Protein AF-T1B4G7-F1 (afdb_monomer_lite)

pLDDT: mean 89.27, std 10.04, range [53.72, 98.0]

Foldseek 3Di:
DDWDKDKDKDWDDPPPDIFIFIKIWTDDPQWIWIWTGGPVVCDTWIWTQDCQFIWIDDQDPDIDTDRYRQVCCCVRPVDRDPVQQVVQVVLQHGHPDWDKDFDADPVRGTAWIDTPNDIDGDPDDDPVDDRD

Radius of gyration: 15.44 Å; chains: 1; bounding box: 36×31×45 Å

Sequence (132 aa):
MPVWQASGRIGVADGQQGGSGGFDWAQDGESFDFTLTAPITGRSFRLQSGPDGACLSGLKPQPVCAFDAASLLRAELGWVLPLRELRTWVLGMAAPGSASHMRYGPDGLPAQLQQDGWIVQYRSWDAQARPL

Secondary structure (DSSP, 8-state):
---EEEEEEEEEE-SS-EEEEEEEEEEETTEEEEEEE-TTTT--EEEEEETTEEEEESSSSS-EEES-HHHHHHHHH-----HHHHHHHTTT-PPTTS-EEEEE-TTSSEEEEEETTEEEE-----SSS---

Structure (mmCIF, N/CA/C/O backbone):
data_AF-T1B4G7-F1
#
_entry.id   AF-T1B4G7-F1
#
loop_
_atom_site.group_PDB
_atom_site.id
_atom_site.type_symbol
_atom_site.label_atom_id
_atom_site.label_alt_id
_atom_site.label_comp_id
_atom_site.label_asym_id
_atom_site.label_entity_id
_atom_site.label_seq_id
_atom_site.pdbx_PDB_ins_code
_atom_site.Cartn_x
_atom_site.Cartn_y
_atom_site.Cartn_z
_atom_site.occupancy
_atom_site.B_iso_or_equiv
_atom_site.auth_seq_id
_atom_site.auth_comp_id
_atom_site.auth_asym_id
_atom_site.auth_atom_id
_atom_site.pdbx_PDB_model_num
ATOM 1 N N . MET A 1 1 ? 12.788 -5.705 1.856 1.00 80.81 1 MET A N 1
ATOM 2 C CA . MET A 1 1 ? 12.220 -4.783 0.844 1.00 80.81 1 MET A CA 1
ATOM 3 C C . MET A 1 1 ? 12.945 -3.448 0.934 1.00 80.81 1 MET A C 1
ATOM 5 O O . MET A 1 1 ? 13.400 -3.139 2.031 1.00 80.81 1 MET A O 1
ATOM 9 N N . PRO A 1 2 ? 13.086 -2.691 -0.169 1.00 85.81 2 PRO A N 1
ATOM 10 C CA . PRO A 1 2 ? 13.664 -1.348 -0.126 1.00 85.81 2 PRO A CA 1
ATOM 11 C C . PRO A 1 2 ? 12.761 -0.365 0.631 1.00 85.81 2 PRO A C 1
ATOM 13 O O . PRO A 1 2 ? 11.553 -0.588 0.737 1.00 85.81 2 PRO A O 1
ATOM 16 N N . VAL A 1 3 ? 13.358 0.722 1.125 1.00 92.56 3 VAL A N 1
ATOM 17 C CA . VAL A 1 3 ? 12.629 1.879 1.659 1.00 92.56 3 VAL A CA 1
ATOM 18 C C . VAL A 1 3 ? 12.153 2.728 0.487 1.00 92.56 3 VAL A C 1
ATOM 20 O O . VAL A 1 3 ? 12.956 3.086 -0.375 1.00 92.56 3 VAL A O 1
ATOM 23 N N . TRP A 1 4 ? 10.862 3.044 0.441 1.00 92.38 4 TRP A N 1
ATOM 24 C CA . TRP A 1 4 ? 10.290 3.888 -0.606 1.00 92.38 4 TRP A CA 1
ATOM 25 C C . TRP A 1 4 ? 9.043 4.613 -0.118 1.00 92.38 4 TRP A C 1
ATOM 27 O O . TRP A 1 4 ? 8.417 4.236 0.872 1.00 92.38 4 TRP A O 1
ATOM 37 N N . GLN A 1 5 ? 8.685 5.671 -0.836 1.00 94.38 5 GLN A N 1
ATOM 38 C CA . GLN A 1 5 ? 7.460 6.420 -0.610 1.00 94.38 5 GLN A CA 1
ATOM 39 C C . GLN A 1 5 ? 6.728 6.620 -1.931 1.00 94.38 5 GLN A C 1
ATOM 41 O O . GLN A 1 5 ? 7.357 6.799 -2.972 1.00 94.38 5 GLN A O 1
ATOM 46 N N . ALA A 1 6 ? 5.403 6.583 -1.882 1.00 92.50 6 ALA A N 1
ATOM 47 C CA . ALA A 1 6 ? 4.547 6.885 -3.015 1.00 92.50 6 ALA A CA 1
ATOM 48 C C . ALA A 1 6 ? 3.329 7.671 -2.543 1.00 92.50 6 ALA A C 1
ATOM 50 O O . ALA A 1 6 ? 2.766 7.389 -1.487 1.00 92.50 6 ALA A O 1
A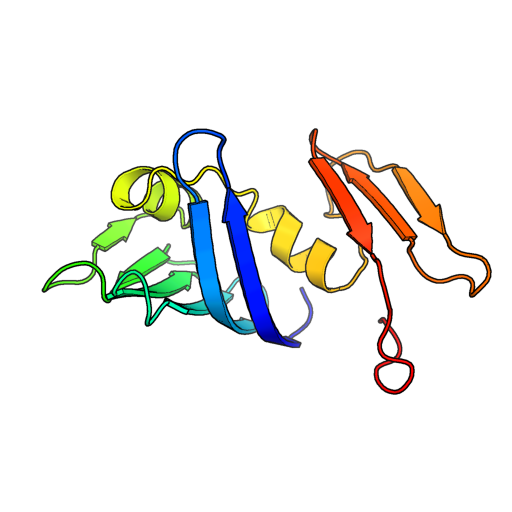TOM 51 N N . SER A 1 7 ? 2.891 8.620 -3.356 1.00 94.00 7 SER A N 1
ATOM 52 C CA . SER A 1 7 ? 1.627 9.316 -3.157 1.00 94.00 7 SER A CA 1
ATOM 53 C C . SER A 1 7 ? 0.902 9.457 -4.484 1.00 94.00 7 SER A C 1
ATOM 55 O O . SER A 1 7 ? 1.495 9.374 -5.564 1.00 94.00 7 SER A O 1
ATOM 57 N N . GLY A 1 8 ? -0.414 9.619 -4.425 1.00 92.00 8 GLY A N 1
ATOM 58 C CA . GLY A 1 8 ? -1.203 9.753 -5.637 1.00 92.00 8 GLY A CA 1
ATOM 59 C C . GLY A 1 8 ? -2.687 9.592 -5.398 1.00 92.00 8 GLY A C 1
ATOM 60 O O . GLY A 1 8 ? -3.210 9.923 -4.337 1.00 92.00 8 GLY A O 1
ATOM 61 N N . ARG A 1 9 ? -3.383 9.088 -6.418 1.00 91.69 9 ARG A N 1
ATOM 62 C CA . ARG A 1 9 ? -4.815 8.798 -6.345 1.00 91.69 9 ARG A CA 1
ATOM 63 C C . ARG A 1 9 ? -5.060 7.310 -6.478 1.00 91.69 9 ARG A C 1
ATOM 65 O O . ARG A 1 9 ? -4.486 6.660 -7.348 1.00 91.69 9 ARG A O 1
ATOM 72 N N . ILE A 1 10 ? -5.966 6.806 -5.656 1.00 86.56 10 ILE A N 1
ATOM 73 C CA . ILE A 1 10 ? -6.427 5.425 -5.683 1.00 86.56 10 ILE A CA 1
ATOM 74 C C . ILE A 1 10 ? -7.921 5.393 -5.993 1.00 86.56 10 ILE A C 1
ATOM 76 O O . ILE A 1 10 ? -8.684 6.244 -5.535 1.00 86.56 10 ILE A O 1
ATOM 80 N N . GLY A 1 11 ? -8.322 4.411 -6.795 1.00 85.62 11 GLY A N 1
ATOM 81 C CA . GLY A 1 11 ? -9.710 4.045 -7.030 1.00 85.62 11 GLY A CA 1
ATOM 82 C C . GLY A 1 11 ? -9.874 2.554 -6.764 1.00 85.62 11 GLY A C 1
ATOM 83 O O . GLY A 1 11 ? -9.083 1.757 -7.263 1.00 85.62 11 GLY A O 1
ATOM 84 N N . VAL A 1 12 ? -10.877 2.187 -5.978 1.00 78.12 12 VAL A N 1
ATOM 85 C CA . VAL A 1 12 ? -11.237 0.804 -5.660 1.00 78.12 12 VAL A CA 1
ATOM 86 C C . VAL A 1 12 ? -12.670 0.590 -6.117 1.00 78.12 12 VAL A C 1
ATOM 88 O O . VAL A 1 12 ? -13.523 1.434 -5.859 1.00 78.12 12 VAL A O 1
ATOM 91 N N . ALA A 1 13 ? -12.935 -0.516 -6.801 1.00 77.75 13 ALA A N 1
ATOM 92 C CA . ALA A 1 13 ? -14.279 -0.927 -7.179 1.00 77.75 13 ALA A CA 1
ATOM 93 C C . ALA A 1 13 ? -14.384 -2.449 -7.053 1.00 77.75 13 ALA A C 1
ATOM 95 O O . ALA A 1 13 ? -13.544 -3.159 -7.601 1.00 77.75 13 ALA A O 1
ATOM 96 N N . ASP A 1 14 ? -15.403 -2.940 -6.350 1.00 69.44 14 ASP A N 1
ATOM 97 C CA . ASP A 1 14 ? -15.654 -4.378 -6.143 1.00 69.44 14 ASP A CA 1
ATOM 98 C C . ASP A 1 14 ? -16.943 -4.871 -6.834 1.00 69.44 14 ASP A C 1
ATOM 100 O O . ASP A 1 14 ? -17.447 -5.958 -6.559 1.00 69.44 14 ASP A O 1
ATOM 104 N N . G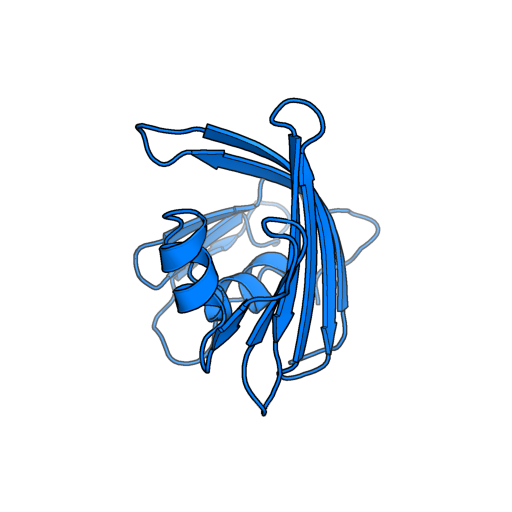LY A 1 15 ? -17.489 -4.064 -7.749 1.00 67.12 15 GLY A N 1
ATOM 105 C CA . GLY A 1 15 ? -18.723 -4.354 -8.484 1.00 67.12 15 GLY A CA 1
ATOM 106 C C . GLY A 1 15 ? -20.015 -4.010 -7.734 1.00 67.12 15 GLY A C 1
ATOM 107 O O . GLY A 1 15 ? -21.061 -3.925 -8.371 1.00 67.12 15 GLY A O 1
ATOM 108 N N . GLN A 1 16 ? -19.960 -3.760 -6.423 1.00 61.81 16 GLN A N 1
ATOM 109 C CA . GLN A 1 16 ? -21.096 -3.288 -5.617 1.00 61.81 16 GLN A CA 1
ATOM 110 C C . GLN A 1 16 ? -20.831 -1.900 -5.029 1.00 61.81 16 GLN A C 1
ATOM 112 O O . GLN A 1 16 ? -21.728 -1.064 -4.945 1.00 61.81 16 GLN A O 1
ATOM 117 N N . GLN A 1 17 ? -19.588 -1.647 -4.636 1.00 59.75 17 GLN A N 1
ATOM 118 C CA . GLN A 1 17 ? -19.133 -0.426 -4.001 1.00 59.75 17 GLN A CA 1
ATOM 119 C C . GLN A 1 17 ? -17.856 0.057 -4.687 1.00 59.75 17 GLN A C 1
ATOM 121 O O . GLN A 1 17 ? -16.958 -0.708 -5.042 1.00 59.75 17 GLN A O 1
ATOM 126 N N . GLY A 1 18 ? -17.801 1.367 -4.905 1.00 64.81 18 GLY A N 1
ATOM 127 C CA . GLY A 1 18 ? -16.646 2.056 -5.453 1.00 64.81 18 GLY A CA 1
ATOM 128 C C . GLY A 1 18 ? -16.217 3.184 -4.527 1.00 64.81 18 GLY A C 1
ATOM 129 O O . GLY A 1 18 ? -17.050 3.823 -3.887 1.00 64.81 18 GLY A O 1
ATOM 130 N N . GLY A 1 19 ? -14.917 3.440 -4.453 1.00 69.38 19 GLY A N 1
ATOM 131 C CA . GLY A 1 19 ? -14.349 4.548 -3.700 1.00 69.38 19 GLY A CA 1
ATOM 132 C C . GLY A 1 19 ? -13.119 5.096 -4.399 1.00 69.38 19 GLY A C 1
ATOM 133 O O . GLY A 1 19 ? -12.381 4.361 -5.049 1.00 69.38 19 GLY A O 1
ATOM 134 N N . SER A 1 20 ? -12.887 6.396 -4.267 1.00 81.06 20 SER A N 1
ATOM 135 C CA . SER A 1 20 ? -11.663 7.026 -4.750 1.00 81.06 20 SER A CA 1
ATOM 136 C C . SER A 1 20 ? -11.152 8.035 -3.741 1.00 81.06 20 SER A C 1
ATOM 138 O O . SER A 1 20 ? -11.949 8.717 -3.096 1.00 81.06 20 SER A O 1
ATOM 140 N N . GLY A 1 21 ? -9.837 8.172 -3.647 1.00 88.38 21 GLY A N 1
ATOM 141 C CA . GLY A 1 21 ? -9.199 9.101 -2.728 1.00 88.38 21 GLY A CA 1
ATOM 142 C C . GLY A 1 21 ? -7.760 9.397 -3.112 1.00 88.38 21 GLY A C 1
ATOM 143 O O . GLY A 1 21 ? -7.215 8.812 -4.050 1.00 88.38 21 GLY A O 1
ATOM 144 N N . GLY A 1 22 ? -7.157 10.324 -2.378 1.00 93.62 22 GLY A N 1
ATOM 145 C CA . GLY A 1 22 ? -5.709 10.442 -2.312 1.00 93.62 22 GLY A CA 1
ATOM 146 C C . GLY A 1 22 ? -5.135 9.330 -1.440 1.00 93.62 22 GLY A C 1
ATOM 147 O O . GLY A 1 22 ? -5.822 8.840 -0.540 1.00 93.62 22 GLY A O 1
ATOM 148 N N . PHE A 1 23 ? -3.896 8.937 -1.699 1.00 94.00 23 PHE A N 1
ATOM 149 C CA . PHE A 1 23 ? -3.149 8.082 -0.790 1.00 94.00 23 PHE A CA 1
ATOM 150 C C . PHE A 1 23 ? -1.724 8.587 -0.599 1.00 94.00 23 PHE A C 1
ATOM 152 O O . PHE A 1 23 ? -1.151 9.187 -1.510 1.00 94.00 23 PHE A O 1
ATOM 159 N N . ASP A 1 24 ? -1.169 8.243 0.556 1.00 96.25 24 ASP A N 1
ATOM 160 C CA . ASP A 1 24 ? 0.244 8.351 0.891 1.00 96.25 24 ASP A CA 1
ATOM 161 C C . ASP A 1 24 ? 0.696 7.004 1.461 1.00 96.25 24 ASP A C 1
ATOM 163 O O . ASP A 1 24 ? 0.026 6.432 2.323 1.00 96.25 24 ASP A O 1
ATOM 167 N N . TRP A 1 25 ? 1.813 6.480 0.968 1.00 95.75 25 TRP A N 1
ATOM 168 C CA . TRP A 1 25 ? 2.396 5.213 1.395 1.00 95.75 25 TRP A CA 1
ATOM 169 C C . TRP A 1 25 ? 3.880 5.418 1.679 1.00 95.75 25 TRP A C 1
ATOM 171 O O . TRP A 1 25 ? 4.632 5.797 0.784 1.00 95.75 25 TRP A O 1
ATOM 181 N N . ALA A 1 26 ? 4.311 5.125 2.904 1.00 96.81 26 ALA A N 1
ATOM 182 C CA . ALA A 1 26 ? 5.715 4.932 3.253 1.00 96.81 26 ALA A CA 1
ATOM 183 C C . ALA A 1 26 ? 5.997 3.455 3.571 1.00 96.81 26 ALA A C 1
ATOM 185 O O . ALA A 1 26 ? 5.345 2.870 4.435 1.00 96.81 26 ALA A O 1
ATOM 186 N N . GLN A 1 27 ? 6.948 2.846 2.865 1.00 95.56 27 GLN A N 1
ATOM 187 C CA . GLN A 1 27 ? 7.414 1.478 3.091 1.00 95.56 27 GLN A CA 1
ATOM 188 C C . GLN A 1 27 ? 8.809 1.508 3.713 1.00 95.56 27 GLN A C 1
ATOM 190 O O . GLN A 1 27 ? 9.702 2.171 3.187 1.00 95.56 27 GLN A O 1
ATOM 195 N N . ASP A 1 28 ? 9.010 0.732 4.777 1.00 95.25 28 ASP A N 1
ATOM 196 C CA . ASP A 1 28 ? 10.315 0.504 5.397 1.00 95.25 28 ASP A CA 1
ATOM 197 C C . ASP A 1 28 ? 10.464 -0.978 5.760 1.00 95.25 28 ASP A C 1
ATOM 199 O O . ASP A 1 28 ? 9.888 -1.467 6.733 1.00 95.25 28 ASP A O 1
ATOM 203 N N . GLY A 1 29 ? 11.187 -1.728 4.925 1.00 91.81 29 GLY A N 1
ATOM 204 C CA . GLY A 1 29 ? 11.372 -3.161 5.136 1.00 91.81 29 GLY A CA 1
ATOM 205 C C . GLY A 1 29 ? 10.036 -3.909 5.169 1.00 91.81 29 GLY A C 1
ATOM 206 O O . GLY A 1 29 ? 9.304 -3.917 4.180 1.00 91.81 29 GLY A O 1
ATOM 207 N N . GLU A 1 30 ? 9.728 -4.563 6.288 1.00 90.12 30 GLU A N 1
ATOM 208 C CA . GLU A 1 30 ? 8.452 -5.263 6.513 1.00 90.12 30 GLU A CA 1
ATOM 209 C C . GLU A 1 30 ? 7.343 -4.346 7.043 1.00 90.12 30 GLU A C 1
ATOM 211 O O . GLU A 1 30 ? 6.161 -4.699 6.976 1.00 90.12 30 GLU A O 1
ATOM 216 N N . SER A 1 31 ? 7.704 -3.147 7.491 1.00 95.19 31 SER A N 1
ATOM 217 C CA . SER A 1 31 ? 6.779 -2.156 8.017 1.00 95.19 31 SER A CA 1
ATOM 218 C C . SER A 1 31 ? 6.255 -1.238 6.919 1.00 95.19 31 SER A C 1
ATOM 220 O O . SER A 1 31 ? 6.919 -0.988 5.910 1.00 95.19 31 SER A O 1
ATOM 222 N N . PHE A 1 32 ? 5.042 -0.729 7.096 1.00 96.12 32 PHE A N 1
ATOM 223 C CA . PHE A 1 32 ? 4.510 0.327 6.249 1.00 96.12 32 PHE A CA 1
ATOM 224 C C . PHE A 1 32 ? 3.512 1.209 6.983 1.00 96.12 32 PHE A C 1
ATOM 226 O O . PHE A 1 32 ? 2.875 0.801 7.957 1.00 96.12 32 PHE A O 1
ATOM 233 N N . ASP A 1 33 ? 3.353 2.409 6.446 1.00 97.06 33 ASP A N 1
ATOM 234 C CA . ASP A 1 33 ? 2.350 3.378 6.839 1.00 97.06 33 ASP A CA 1
ATOM 235 C C . ASP A 1 33 ? 1.586 3.825 5.597 1.00 97.06 33 ASP A C 1
ATOM 237 O O . ASP A 1 33 ? 2.175 4.374 4.664 1.00 97.06 33 ASP A O 1
ATOM 241 N N . PHE A 1 34 ? 0.289 3.536 5.561 1.00 95.56 34 PHE A N 1
ATOM 242 C CA . PHE A 1 34 ? -0.583 3.854 4.442 1.00 95.56 34 PHE A CA 1
ATOM 243 C C . PHE A 1 34 ? -1.737 4.724 4.917 1.00 95.56 34 PHE A C 1
ATOM 245 O O . PHE A 1 34 ? -2.517 4.319 5.778 1.00 95.56 34 PHE A O 1
ATOM 252 N N . THR A 1 35 ? -1.891 5.897 4.320 1.00 95.75 35 THR A N 1
ATOM 253 C CA . THR A 1 35 ? -3.025 6.787 4.559 1.00 95.75 35 THR A CA 1
ATOM 254 C C . THR A 1 35 ? -3.855 6.895 3.294 1.00 95.75 35 THR A C 1
ATOM 256 O O . THR A 1 35 ? -3.320 7.147 2.220 1.00 95.75 35 THR A O 1
ATOM 259 N N . LEU A 1 36 ? -5.171 6.737 3.423 1.00 92.62 36 LEU A N 1
ATOM 260 C CA . LEU A 1 36 ? -6.138 7.013 2.367 1.00 92.62 36 LEU A CA 1
ATOM 261 C C . LEU A 1 36 ? -7.032 8.162 2.805 1.00 92.62 36 LEU A C 1
ATOM 263 O O . LEU A 1 36 ? -7.608 8.130 3.891 1.00 92.62 36 LEU A O 1
ATOM 267 N N . THR A 1 37 ? -7.176 9.153 1.931 1.00 92.44 37 THR A N 1
ATOM 268 C CA . THR A 1 37 ? -8.019 10.328 2.152 1.00 92.44 37 THR A CA 1
ATOM 269 C C . THR A 1 37 ? -9.074 10.413 1.057 1.00 92.44 37 THR A C 1
ATOM 271 O O . THR A 1 37 ? -8.763 10.736 -0.090 1.00 92.44 37 THR A O 1
ATOM 274 N N . ALA A 1 38 ? -10.336 10.149 1.395 1.00 86.94 38 ALA A N 1
ATOM 275 C CA . ALA A 1 38 ? -11.453 10.218 0.452 1.00 86.94 38 ALA A CA 1
ATOM 276 C C . ALA A 1 38 ? -12.475 11.280 0.900 1.00 86.94 38 ALA A C 1
ATOM 278 O O . ALA A 1 38 ? -13.433 10.957 1.603 1.00 86.94 38 ALA A O 1
ATOM 279 N N . PRO A 1 39 ? -12.304 12.556 0.499 1.00 71.50 39 PRO A N 1
ATOM 280 C CA . PRO A 1 39 ? -13.134 13.659 0.988 1.00 71.50 39 PRO A CA 1
ATOM 281 C C . PRO A 1 39 ? -14.589 13.570 0.516 1.00 71.50 39 PRO A C 1
ATOM 283 O O . PRO A 1 39 ? -15.485 14.006 1.227 1.00 71.50 39 PRO A O 1
ATOM 286 N N . ILE A 1 40 ? -14.838 12.970 -0.654 1.00 67.81 40 ILE A N 1
ATOM 287 C CA . ILE A 1 40 ? -16.193 12.836 -1.213 1.00 67.81 40 ILE A CA 1
ATOM 288 C C . ILE A 1 40 ? -17.009 11.806 -0.426 1.00 67.81 40 ILE A C 1
ATOM 290 O O . ILE A 1 40 ? -18.171 12.042 -0.118 1.00 67.81 40 ILE A O 1
ATOM 294 N N . THR A 1 41 ? -16.408 10.664 -0.085 1.00 70.25 41 THR A N 1
ATOM 295 C CA . THR A 1 41 ? -17.086 9.612 0.687 1.00 70.25 41 THR A CA 1
ATOM 296 C C . THR A 1 41 ? -16.958 9.817 2.197 1.00 70.25 41 THR A C 1
ATOM 298 O O . THR A 1 41 ? -17.562 9.067 2.957 1.00 70.25 41 THR A O 1
ATOM 301 N N . GLY A 1 42 ? -16.125 10.766 2.640 1.00 73.44 42 GLY A N 1
ATOM 302 C CA . GLY A 1 42 ? -15.773 10.983 4.046 1.00 73.44 42 GLY A CA 1
ATOM 303 C C . GLY A 1 42 ? -14.988 9.831 4.687 1.00 73.44 42 GLY A C 1
ATOM 304 O O . GLY A 1 42 ? -14.833 9.803 5.905 1.00 73.44 42 GLY A O 1
ATOM 305 N N . ARG A 1 43 ? -14.505 8.859 3.899 1.00 78.50 43 ARG A N 1
ATOM 306 C CA . ARG A 1 43 ? -13.816 7.658 4.407 1.00 78.50 43 ARG A CA 1
ATOM 307 C C . ARG A 1 43 ? -12.308 7.857 4.324 1.00 78.50 43 ARG A C 1
ATOM 309 O O . ARG A 1 43 ? -11.688 7.449 3.346 1.00 78.50 43 ARG A O 1
ATOM 316 N N . SER A 1 44 ? -11.736 8.479 5.348 1.00 90.38 44 SER A N 1
ATOM 317 C CA . SER A 1 44 ? -10.285 8.594 5.504 1.00 90.38 44 SER A CA 1
ATOM 318 C C . SER A 1 44 ? -9.790 7.646 6.593 1.00 90.38 44 SER A C 1
ATOM 320 O O . SER A 1 44 ? -10.404 7.550 7.654 1.00 90.38 44 SER A O 1
ATOM 322 N N . PHE A 1 45 ? -8.690 6.940 6.343 1.00 93.19 45 PHE A N 1
ATOM 323 C CA . PHE A 1 45 ? -8.099 6.021 7.313 1.00 93.19 45 PHE A CA 1
ATOM 324 C C . PHE A 1 45 ? -6.581 5.966 7.190 1.00 93.19 45 PHE A C 1
ATOM 326 O O . PHE A 1 45 ? -6.021 6.256 6.133 1.00 93.19 45 PHE A O 1
ATOM 333 N N . ARG A 1 46 ? -5.928 5.531 8.268 1.00 96.44 46 ARG A N 1
ATOM 334 C CA . ARG A 1 46 ? -4.503 5.197 8.290 1.00 96.44 46 ARG A CA 1
ATOM 335 C C . ARG A 1 46 ? -4.326 3.755 8.740 1.00 96.44 46 ARG A C 1
ATOM 337 O O . ARG A 1 46 ? -4.852 3.369 9.784 1.00 96.44 46 ARG A O 1
ATOM 344 N N . LEU A 1 47 ? -3.607 2.981 7.940 1.00 96.44 47 LEU A N 1
ATOM 345 C CA . LEU A 1 47 ? -3.241 1.594 8.176 1.00 96.44 47 LEU A CA 1
ATOM 346 C C . LEU A 1 47 ? -1.732 1.520 8.378 1.00 96.44 47 LEU A C 1
ATOM 348 O O . LEU A 1 47 ? -0.961 1.803 7.464 1.00 96.44 47 LEU A O 1
ATOM 352 N N . GLN A 1 48 ? -1.328 1.119 9.573 1.00 97.50 48 GLN A N 1
ATOM 353 C CA . GLN A 1 48 ? 0.068 0.885 9.915 1.00 97.50 48 GLN A CA 1
ATOM 354 C C . GLN A 1 48 ? 0.272 -0.613 10.090 1.00 97.50 48 GLN A C 1
ATOM 356 O O . GLN A 1 48 ? -0.595 -1.287 10.647 1.00 97.50 48 GLN A O 1
ATOM 361 N N . SER A 1 49 ? 1.396 -1.140 9.623 1.00 96.38 49 SER A N 1
ATOM 362 C CA . SER A 1 49 ? 1.755 -2.545 9.804 1.00 96.38 49 SER A CA 1
ATOM 363 C C . SER A 1 49 ? 3.252 -2.685 10.015 1.00 96.38 49 SER A C 1
ATOM 365 O O . SER A 1 49 ? 4.024 -1.904 9.466 1.00 96.38 49 SER A O 1
ATOM 367 N N . GLY A 1 50 ? 3.648 -3.692 10.782 1.00 94.19 50 GLY A N 1
ATOM 368 C CA . GLY A 1 50 ? 5.030 -4.078 11.029 1.00 94.19 50 GLY A CA 1
ATOM 369 C C . GLY A 1 50 ? 5.101 -5.473 11.661 1.00 94.19 50 GLY A C 1
ATOM 370 O O . GLY A 1 50 ? 4.102 -6.196 11.648 1.00 94.19 50 GLY A O 1
ATOM 371 N N . PRO A 1 51 ? 6.256 -5.853 12.233 1.00 91.56 51 PRO A N 1
ATOM 372 C CA . PRO A 1 51 ? 6.464 -7.173 12.837 1.00 91.56 51 PRO A CA 1
ATOM 373 C C . PRO A 1 51 ? 5.473 -7.524 13.957 1.00 91.56 51 PRO A C 1
ATOM 375 O O . PRO A 1 51 ? 5.125 -8.688 14.128 1.00 91.56 51 PRO A O 1
ATOM 378 N N . ASP A 1 52 ? 4.977 -6.517 14.680 1.00 92.38 52 ASP A N 1
ATOM 379 C CA . ASP A 1 52 ? 4.059 -6.691 15.814 1.00 92.38 52 ASP A CA 1
ATOM 380 C C . ASP A 1 52 ? 2.573 -6.751 15.403 1.00 92.38 52 ASP A C 1
ATOM 382 O O . ASP A 1 52 ? 1.686 -6.844 16.254 1.00 92.38 52 ASP A O 1
ATOM 386 N N . GLY A 1 53 ? 2.279 -6.692 14.099 1.00 95.62 53 GLY A N 1
ATOM 387 C CA . GLY A 1 53 ? 0.928 -6.732 13.544 1.00 95.62 53 GLY A CA 1
ATOM 388 C C . GLY A 1 53 ? 0.558 -5.461 12.785 1.00 95.62 53 GLY A C 1
ATOM 389 O O . GLY A 1 53 ? 1.390 -4.823 12.138 1.00 95.62 53 GLY A O 1
ATOM 390 N N . ALA A 1 54 ? -0.723 -5.109 12.810 1.00 97.56 54 ALA A N 1
ATOM 391 C CA . ALA A 1 54 ? -1.273 -3.972 12.092 1.00 97.56 54 ALA A CA 1
ATOM 392 C C . ALA A 1 54 ? -2.347 -3.251 12.905 1.00 97.56 54 ALA A C 1
ATOM 394 O O . ALA A 1 54 ? -3.061 -3.870 13.692 1.00 97.56 54 ALA A O 1
ATOM 395 N N . CYS A 1 55 ? -2.494 -1.950 12.672 1.00 98.00 55 CYS A N 1
ATOM 396 C CA . CYS A 1 55 ? -3.518 -1.112 13.281 1.00 98.00 55 CYS A CA 1
ATOM 397 C C . CYS A 1 55 ? -4.164 -0.205 12.232 1.00 98.00 55 CYS A C 1
ATOM 399 O O . CYS A 1 55 ? -3.479 0.427 11.426 1.00 98.00 55 CYS A O 1
ATOM 401 N N . LEU A 1 56 ? -5.492 -0.122 12.271 1.00 97.38 56 LEU A N 1
ATOM 402 C CA . LEU A 1 56 ? -6.320 0.723 11.421 1.00 97.38 56 LEU A CA 1
ATOM 403 C C . LEU A 1 56 ? -6.972 1.815 12.271 1.00 97.38 56 LEU A C 1
ATOM 405 O O . LEU A 1 56 ? -7.647 1.529 13.258 1.00 97.38 56 LEU A O 1
ATOM 409 N N . SER A 1 57 ? -6.793 3.071 11.875 1.00 96.94 57 SER A N 1
ATOM 410 C CA . SER A 1 57 ? -7.325 4.248 12.568 1.00 96.94 57 SER A CA 1
ATOM 411 C C . SER A 1 57 ? -8.078 5.173 11.606 1.00 96.94 57 SER A C 1
ATOM 413 O O . SER A 1 57 ? -7.915 5.082 10.391 1.00 96.94 57 SER A O 1
ATOM 415 N N . GLY A 1 58 ? -8.934 6.049 12.142 1.00 93.81 58 GLY A N 1
ATOM 416 C CA . GLY A 1 58 ? -9.692 7.048 11.370 1.00 93.81 58 GLY A CA 1
ATOM 417 C C . GLY A 1 58 ? -11.118 6.640 10.981 1.00 93.81 58 GLY A C 1
ATOM 418 O O . GLY A 1 58 ? -11.948 7.510 10.748 1.00 93.81 58 GLY A O 1
ATOM 419 N N . LEU A 1 59 ? -11.446 5.342 10.994 1.00 90.75 59 LEU A N 1
ATOM 420 C CA . LEU A 1 59 ? -12.810 4.857 10.716 1.00 90.75 59 LEU A CA 1
ATOM 421 C C . LEU A 1 59 ? -13.716 4.809 11.954 1.00 90.75 59 LEU A C 1
ATOM 423 O O . LEU A 1 59 ? -14.939 4.800 11.835 1.00 90.75 59 LEU A O 1
ATOM 427 N N . LYS A 1 60 ? -13.114 4.735 13.142 1.00 91.69 60 LYS A N 1
ATOM 428 C CA . LYS A 1 60 ? -13.778 4.602 14.444 1.00 91.69 60 LYS A CA 1
ATOM 429 C C . LYS A 1 60 ? -13.080 5.509 15.468 1.00 91.69 60 LYS A C 1
ATOM 431 O O . LYS A 1 60 ? -11.935 5.900 15.231 1.00 91.69 60 LYS A O 1
ATOM 436 N N . PRO A 1 61 ? -13.718 5.811 16.619 1.00 94.50 61 PRO A N 1
ATOM 437 C CA . PRO A 1 61 ? -13.106 6.628 17.670 1.00 94.50 61 PRO A CA 1
ATOM 438 C C . PRO A 1 61 ? -11.794 6.060 18.221 1.00 94.50 61 PRO A C 1
ATOM 440 O O . PRO A 1 61 ? -10.940 6.816 18.671 1.00 94.50 61 PRO A O 1
ATOM 443 N N . GLN A 1 62 ? -11.638 4.734 18.196 1.00 96.06 62 GLN A N 1
ATOM 444 C CA . GLN A 1 62 ? -10.431 4.042 18.635 1.00 96.06 62 GLN A CA 1
ATOM 445 C C . GLN A 1 62 ? -9.837 3.231 17.477 1.00 96.06 62 GLN A C 1
ATOM 447 O O . GLN A 1 62 ? -10.606 2.685 16.676 1.00 96.06 62 GLN A O 1
ATOM 452 N N . PRO A 1 63 ? -8.497 3.129 17.381 1.00 96.31 63 PRO A N 1
ATOM 453 C CA . PRO A 1 63 ? -7.852 2.230 16.436 1.00 96.31 63 PRO A CA 1
ATOM 454 C C . PRO A 1 63 ? -8.236 0.770 16.688 1.00 96.31 63 PRO A C 1
ATOM 456 O O . PRO A 1 63 ? -8.392 0.347 17.833 1.00 96.31 63 PRO A O 1
ATOM 459 N N . VAL A 1 64 ? -8.338 -0.008 15.614 1.00 97.44 64 VAL A N 1
ATOM 460 C CA . VAL A 1 64 ? -8.536 -1.460 15.668 1.00 97.44 64 VAL A CA 1
ATOM 461 C C . VAL A 1 64 ? -7.255 -2.125 15.189 1.00 97.44 64 VAL A C 1
ATOM 463 O O . VAL A 1 64 ? -6.774 -1.806 14.103 1.00 97.44 64 VAL A O 1
ATOM 466 N N . CYS A 1 65 ? -6.705 -3.040 15.982 1.00 97.56 65 CYS A N 1
ATOM 467 C CA . CYS A 1 65 ? -5.468 -3.742 15.654 1.00 97.56 65 CYS A CA 1
ATOM 468 C C . CYS A 1 65 ? -5.703 -5.246 15.481 1.00 97.56 65 CYS A C 1
ATOM 470 O O . CYS A 1 65 ? -6.582 -5.827 16.118 1.00 97.56 65 CYS A O 1
ATOM 472 N N . ALA A 1 66 ? -4.913 -5.872 14.613 1.00 96.12 66 ALA A N 1
ATOM 473 C CA . ALA A 1 66 ? -4.904 -7.311 14.370 1.00 96.12 66 ALA A CA 1
ATOM 474 C C . ALA A 1 66 ? -3.503 -7.760 13.935 1.00 96.12 66 ALA A C 1
ATOM 476 O O . ALA A 1 66 ? -2.637 -6.937 13.658 1.00 96.12 66 ALA A O 1
ATOM 477 N N . PHE A 1 67 ? -3.285 -9.068 13.820 1.00 93.62 67 PHE A N 1
ATOM 478 C CA . PHE A 1 67 ? -2.009 -9.609 13.337 1.00 93.62 67 PHE A CA 1
ATOM 479 C C . PHE A 1 67 ? -1.747 -9.327 11.852 1.00 93.62 67 PHE A C 1
ATOM 481 O O . PHE A 1 67 ? -0.597 -9.306 11.429 1.00 93.62 67 PHE A O 1
ATOM 488 N N . ASP A 1 68 ? -2.800 -9.117 11.061 1.00 90.69 68 ASP A N 1
ATOM 489 C CA . ASP A 1 68 ? -2.707 -8.982 9.611 1.00 90.69 68 ASP A CA 1
ATOM 490 C C . ASP A 1 68 ? -3.474 -7.755 9.104 1.00 90.69 68 ASP A C 1
ATOM 492 O O . ASP A 1 68 ? -4.663 -7.560 9.376 1.00 90.69 68 ASP A O 1
ATOM 496 N N . ALA A 1 69 ? -2.777 -6.940 8.316 1.00 94.38 69 ALA A N 1
ATOM 497 C CA . ALA A 1 69 ? -3.303 -5.717 7.732 1.00 94.38 69 ALA A CA 1
ATOM 498 C C . ALA A 1 69 ? -4.424 -5.991 6.714 1.00 94.38 69 ALA A C 1
ATOM 500 O O . ALA A 1 69 ? -5.409 -5.251 6.663 1.00 94.38 69 ALA A O 1
ATOM 501 N N . ALA A 1 70 ? -4.317 -7.069 5.927 1.00 92.25 70 ALA A N 1
ATOM 502 C CA . ALA A 1 70 ? -5.345 -7.416 4.945 1.00 92.25 70 ALA A CA 1
ATOM 503 C C . ALA A 1 70 ? -6.656 -7.839 5.633 1.00 92.25 70 ALA A C 1
ATOM 505 O O . ALA A 1 70 ? -7.747 -7.503 5.172 1.00 92.25 70 ALA A O 1
ATOM 506 N N . SER A 1 71 ? -6.555 -8.511 6.779 1.00 93.00 71 SER A N 1
ATOM 507 C CA . SER A 1 71 ? -7.688 -8.901 7.616 1.00 93.00 71 SER A CA 1
ATOM 508 C C . SER A 1 71 ? -8.411 -7.691 8.209 1.00 93.00 71 SER A C 1
ATOM 510 O O . SER A 1 71 ? -9.642 -7.685 8.218 1.00 93.00 71 SER A O 1
ATOM 512 N N . LEU A 1 72 ? -7.688 -6.639 8.620 1.00 94.31 72 LEU A N 1
ATOM 513 C CA . LEU A 1 72 ? -8.305 -5.374 9.044 1.00 94.31 72 LEU A CA 1
ATOM 514 C C . LEU A 1 72 ? -9.084 -4.712 7.907 1.00 94.31 72 LEU A C 1
ATOM 516 O O . LEU A 1 72 ? -10.238 -4.337 8.099 1.00 94.31 72 LEU A O 1
ATOM 520 N N . LEU A 1 73 ? -8.494 -4.606 6.711 1.00 90.38 73 LEU A N 1
ATOM 521 C CA .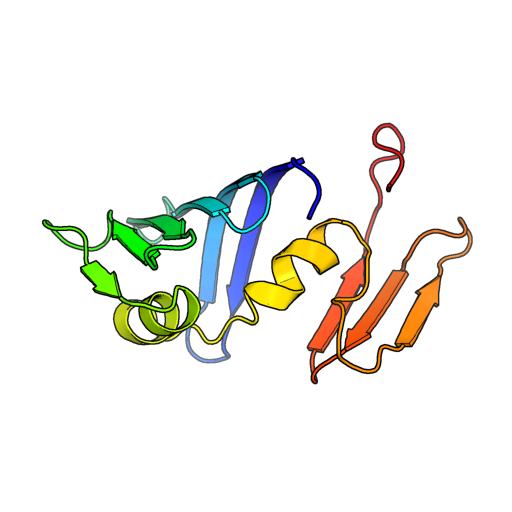 LEU A 1 73 ? -9.185 -4.023 5.555 1.00 90.38 73 LEU A CA 1
ATOM 522 C C . LEU A 1 73 ? -10.435 -4.822 5.173 1.00 90.38 73 LEU A C 1
ATOM 524 O O . LEU A 1 73 ? -11.478 -4.234 4.889 1.00 90.38 73 LEU A O 1
ATOM 528 N N . ARG A 1 74 ? -10.369 -6.154 5.225 1.00 90.75 74 ARG A N 1
ATOM 529 C CA . ARG A 1 74 ? -11.534 -7.004 4.961 1.00 90.75 74 ARG A CA 1
ATOM 530 C C . ARG A 1 74 ? -12.628 -6.798 6.005 1.00 90.75 74 ARG A C 1
ATOM 532 O O . ARG A 1 74 ? -13.785 -6.645 5.633 1.00 90.75 74 ARG A O 1
ATOM 539 N N . ALA A 1 75 ? -12.277 -6.793 7.288 1.00 91.81 75 ALA A N 1
ATOM 540 C CA . ALA A 1 75 ? -13.250 -6.685 8.373 1.00 91.81 75 ALA A CA 1
ATOM 541 C C . ALA A 1 75 ? -13.910 -5.299 8.443 1.00 91.81 75 ALA A C 1
ATOM 543 O O . ALA A 1 75 ? -15.111 -5.199 8.674 1.00 91.81 75 ALA A O 1
ATOM 544 N N . GLU A 1 76 ? -13.135 -4.235 8.234 1.00 90.38 76 GLU A N 1
ATOM 545 C CA . GLU A 1 76 ? -13.582 -2.855 8.460 1.00 90.38 76 GLU A CA 1
ATOM 546 C C . GLU A 1 76 ? -14.081 -2.166 7.182 1.00 90.38 76 GLU A C 1
ATOM 548 O O . GLU A 1 76 ? -14.903 -1.248 7.241 1.00 90.38 76 GLU A O 1
ATOM 553 N N . LEU A 1 77 ? -13.601 -2.597 6.011 1.00 85.62 77 LEU A N 1
ATOM 554 C CA . LEU A 1 77 ? -13.945 -1.992 4.720 1.00 85.62 77 LEU A CA 1
ATOM 555 C C . LEU A 1 77 ? -14.545 -2.980 3.713 1.00 85.62 77 LEU A C 1
ATOM 557 O O . LEU A 1 77 ? -15.050 -2.531 2.688 1.00 85.62 77 LEU A O 1
ATOM 561 N N . GLY A 1 78 ? -14.498 -4.291 3.973 1.00 86.38 78 GLY A N 1
ATOM 562 C CA . GLY A 1 78 ? -14.901 -5.324 3.010 1.00 86.38 78 GLY A CA 1
ATOM 563 C C . GLY A 1 78 ? -13.871 -5.577 1.905 1.00 86.38 78 GLY A C 1
ATOM 564 O O . GLY A 1 78 ? -14.092 -6.413 1.034 1.00 86.38 78 GLY A O 1
ATOM 565 N N . TRP A 1 79 ? -12.733 -4.879 1.925 1.00 85.12 79 TRP A N 1
ATOM 566 C CA . TRP A 1 79 ? -11.747 -4.939 0.850 1.00 85.12 79 TRP A CA 1
ATOM 567 C C . TRP A 1 79 ? -10.846 -6.164 0.972 1.00 85.12 79 TRP A C 1
ATOM 569 O O . TRP A 1 79 ? -10.235 -6.411 2.011 1.00 85.12 79 TRP A O 1
ATOM 579 N N . VAL A 1 80 ? -10.709 -6.903 -0.127 1.00 85.44 80 VAL A N 1
ATOM 580 C CA . VAL A 1 80 ? -9.779 -8.030 -0.242 1.00 85.44 80 VAL A CA 1
ATOM 581 C C . VAL A 1 80 ? -8.634 -7.610 -1.154 1.00 85.44 80 VAL A C 1
ATOM 583 O O . VAL A 1 80 ? -8.724 -7.728 -2.373 1.00 85.44 80 VAL A O 1
ATOM 586 N N . LEU A 1 81 ? -7.569 -7.077 -0.553 1.00 85.19 81 LEU A N 1
ATOM 587 C CA . LEU A 1 81 ? -6.399 -6.579 -1.276 1.00 85.19 81 LEU A CA 1
ATOM 588 C C . LEU A 1 81 ? -5.155 -7.432 -0.979 1.00 85.19 81 LEU A C 1
ATOM 590 O O . LEU A 1 81 ? -4.910 -7.749 0.189 1.00 85.19 81 LEU A O 1
ATOM 594 N N . PRO A 1 82 ? -4.336 -7.754 -1.997 1.00 89.88 82 PRO A N 1
ATOM 595 C CA . PRO A 1 82 ? -3.082 -8.484 -1.842 1.00 89.88 82 PRO A CA 1
ATOM 596 C C . PRO A 1 82 ? -1.982 -7.517 -1.374 1.00 89.88 82 PRO A C 1
ATOM 598 O O . PRO A 1 82 ? -1.110 -7.105 -2.135 1.00 89.88 82 PRO A O 1
ATOM 601 N N . LEU A 1 83 ? -2.069 -7.052 -0.120 1.00 89.88 83 LEU A N 1
ATOM 602 C CA . LEU A 1 83 ? -1.177 -6.002 0.397 1.00 89.88 83 LEU A CA 1
ATOM 603 C C . LEU A 1 83 ? 0.302 -6.389 0.336 1.00 89.88 83 LEU A C 1
ATOM 605 O O . LEU A 1 83 ? 1.149 -5.514 0.184 1.00 89.88 83 LEU A O 1
ATOM 609 N N . ARG A 1 84 ? 0.625 -7.677 0.475 1.00 89.50 84 ARG A N 1
ATOM 610 C CA . ARG A 1 84 ? 2.007 -8.158 0.411 1.00 89.50 84 ARG A CA 1
ATOM 611 C C . ARG A 1 84 ? 2.586 -7.953 -0.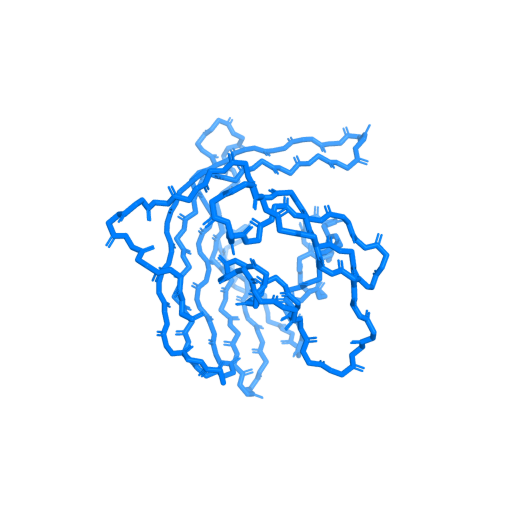986 1.00 89.50 84 ARG A C 1
ATOM 613 O O . ARG A 1 84 ? 3.704 -7.466 -1.117 1.00 89.50 84 ARG A O 1
ATOM 620 N N . GLU A 1 85 ? 1.818 -8.298 -2.004 1.00 93.19 85 GLU A N 1
ATOM 621 C CA . GLU A 1 85 ? 2.209 -8.249 -3.403 1.00 93.19 85 GLU A CA 1
ATOM 622 C C . GLU A 1 85 ? 2.182 -6.807 -3.930 1.00 93.19 85 GLU A C 1
ATOM 624 O O . GLU A 1 85 ? 3.106 -6.373 -4.624 1.00 93.19 85 GLU A O 1
ATOM 629 N N . LEU A 1 86 ? 1.184 -6.017 -3.508 1.00 92.25 86 LEU A N 1
ATOM 630 C CA . LEU A 1 86 ? 1.056 -4.598 -3.855 1.00 92.25 86 LEU A CA 1
ATOM 631 C C . LEU A 1 86 ? 2.318 -3.795 -3.519 1.00 92.25 86 LEU A C 1
ATOM 633 O O . LEU A 1 86 ? 2.712 -2.942 -4.311 1.00 92.25 86 LEU A O 1
ATOM 637 N N . ARG A 1 87 ? 2.998 -4.109 -2.407 1.00 92.06 87 ARG A N 1
ATOM 638 C CA . ARG A 1 87 ? 4.262 -3.457 -2.008 1.00 92.06 87 ARG A CA 1
ATOM 639 C C . ARG A 1 87 ? 5.362 -3.553 -3.066 1.00 92.06 87 ARG A C 1
ATOM 641 O O . ARG A 1 87 ? 6.224 -2.684 -3.129 1.00 92.06 87 ARG A O 1
ATOM 648 N N . THR A 1 88 ? 5.366 -4.620 -3.862 1.00 92.88 88 THR A N 1
ATOM 649 C CA . THR A 1 88 ? 6.328 -4.817 -4.959 1.00 92.88 88 THR A CA 1
ATOM 650 C C . THR A 1 88 ? 5.767 -4.386 -6.302 1.00 92.88 88 THR A C 1
ATOM 652 O O . THR A 1 88 ? 6.497 -3.818 -7.112 1.00 92.88 88 THR A O 1
ATOM 655 N N . TRP A 1 89 ? 4.465 -4.584 -6.522 1.00 94.25 89 TRP A N 1
ATOM 656 C CA . TRP A 1 89 ? 3.818 -4.204 -7.774 1.00 94.25 89 TRP A CA 1
ATOM 657 C C . TRP A 1 89 ? 3.838 -2.690 -7.983 1.00 94.25 89 TRP A C 1
ATOM 659 O O . TRP A 1 89 ? 4.034 -2.248 -9.104 1.00 94.25 89 TRP A O 1
ATOM 669 N N . VAL A 1 90 ? 3.741 -1.875 -6.924 1.00 91.88 90 VAL A N 1
ATOM 670 C CA . VAL A 1 90 ? 3.897 -0.407 -7.029 1.00 91.88 90 VAL A CA 1
ATOM 671 C C . VAL A 1 90 ? 5.248 -0.008 -7.641 1.00 91.88 90 VAL A C 1
ATOM 673 O O . VAL A 1 90 ? 5.334 1.011 -8.319 1.00 91.88 90 VAL A O 1
ATOM 676 N N . LEU A 1 91 ? 6.284 -0.832 -7.465 1.00 90.94 91 LEU A N 1
ATOM 677 C CA . LEU A 1 91 ? 7.630 -0.597 -7.991 1.00 90.94 91 LEU A CA 1
ATOM 678 C C . LEU A 1 91 ? 7.868 -1.227 -9.373 1.00 90.94 91 LEU A C 1
ATOM 680 O O . LEU A 1 91 ? 8.983 -1.170 -9.878 1.00 90.94 91 LEU A O 1
ATOM 684 N N . GLY A 1 92 ? 6.864 -1.867 -9.980 1.00 92.94 92 GLY A N 1
ATOM 685 C CA . GLY A 1 92 ? 7.048 -2.592 -11.242 1.00 92.94 92 GLY A CA 1
ATOM 686 C C . GLY A 1 92 ? 7.682 -3.966 -11.107 1.00 92.94 92 GLY A C 1
ATOM 687 O O . GLY A 1 92 ? 8.086 -4.538 -12.115 1.00 92.94 92 GLY A O 1
ATOM 688 N N . MET A 1 93 ? 7.779 -4.508 -9.893 1.00 93.19 93 MET A N 1
ATOM 689 C CA . MET A 1 93 ? 8.405 -5.802 -9.634 1.00 93.19 93 MET A CA 1
ATOM 690 C C . MET A 1 93 ? 7.359 -6.872 -9.343 1.00 93.19 93 MET A C 1
ATOM 692 O O . MET A 1 93 ? 6.322 -6.588 -8.749 1.00 93.19 93 MET A O 1
ATOM 696 N N . ALA A 1 94 ? 7.649 -8.119 -9.711 1.00 95.12 94 ALA A N 1
ATOM 697 C CA . ALA A 1 94 ? 6.882 -9.260 -9.223 1.00 95.12 94 ALA A CA 1
ATOM 698 C C . ALA A 1 94 ? 7.155 -9.494 -7.727 1.00 95.12 94 ALA A C 1
ATOM 700 O O . ALA A 1 94 ? 8.276 -9.311 -7.247 1.00 95.12 94 ALA A O 1
ATOM 701 N N . ALA A 1 95 ? 6.132 -9.929 -6.997 1.00 94.38 95 ALA A N 1
ATOM 702 C CA . ALA A 1 95 ? 6.272 -10.346 -5.612 1.00 94.38 95 ALA A CA 1
ATOM 703 C C . ALA A 1 95 ? 7.093 -11.647 -5.529 1.00 94.38 95 ALA A C 1
ATOM 705 O O . ALA A 1 95 ? 6.961 -12.515 -6.397 1.00 94.38 95 ALA A O 1
ATOM 706 N N . PRO A 1 96 ? 7.942 -11.829 -4.504 1.00 91.19 96 PRO A N 1
ATOM 707 C CA . PRO A 1 96 ? 8.695 -13.065 -4.343 1.00 91.19 96 PRO A CA 1
ATOM 708 C C . PRO A 1 96 ? 7.797 -14.213 -3.863 1.00 91.19 96 PRO A C 1
ATOM 710 O O . PRO A 1 96 ? 6.913 -14.022 -3.028 1.00 91.19 96 PRO A O 1
ATOM 713 N N . GLY A 1 97 ? 8.108 -15.435 -4.301 1.00 92.06 97 GLY A N 1
ATOM 714 C CA . GLY A 1 97 ? 7.511 -16.666 -3.767 1.00 92.06 97 GLY A CA 1
AT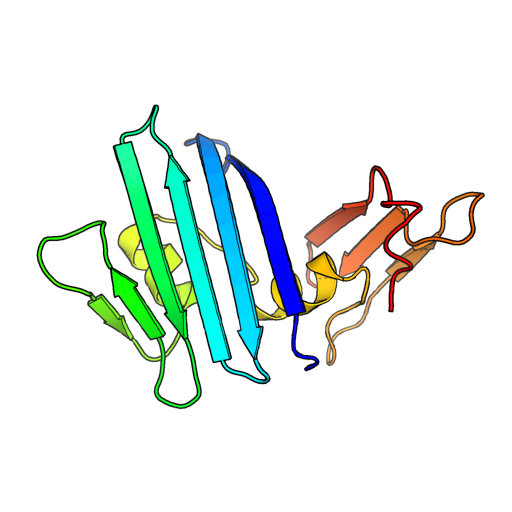OM 715 C C . GLY A 1 97 ? 6.338 -17.240 -4.564 1.00 92.06 97 GLY A C 1
ATOM 716 O O . GLY A 1 97 ? 5.868 -18.320 -4.217 1.00 92.06 97 GLY A O 1
ATOM 717 N N . SER A 1 98 ? 5.904 -16.585 -5.641 1.00 92.00 98 SER A N 1
ATOM 718 C CA . SER A 1 98 ? 4.905 -17.116 -6.574 1.00 92.00 98 SER A CA 1
ATOM 719 C C . SER A 1 98 ? 5.339 -16.916 -8.025 1.00 92.00 98 SER A C 1
ATOM 721 O O . SER A 1 98 ? 6.185 -16.074 -8.335 1.00 92.00 98 SER A O 1
ATOM 723 N N . ALA A 1 99 ? 4.787 -17.730 -8.926 1.00 94.75 99 ALA A N 1
ATOM 724 C CA . ALA A 1 99 ? 5.040 -17.585 -10.352 1.00 94.75 99 ALA A CA 1
ATOM 725 C C . ALA A 1 99 ? 4.407 -16.289 -10.877 1.00 94.75 99 ALA A C 1
ATOM 727 O O . ALA A 1 99 ? 3.283 -15.936 -10.519 1.00 94.75 99 ALA A O 1
ATOM 728 N N . SER A 1 100 ? 5.120 -15.611 -11.772 1.00 96.94 100 SER A N 1
ATOM 729 C CA . SER A 1 100 ? 4.678 -14.356 -12.372 1.00 96.94 100 SER A CA 1
ATOM 730 C C . SER A 1 100 ? 4.958 -14.326 -13.866 1.00 96.94 100 SER A C 1
ATOM 732 O O . SER A 1 100 ? 5.976 -14.855 -14.314 1.00 96.94 100 SER A O 1
ATOM 734 N N . HIS A 1 101 ? 4.115 -13.629 -14.620 1.00 97.31 101 HIS A N 1
ATOM 735 C CA . HIS A 1 101 ? 4.342 -13.344 -16.032 1.00 97.31 101 HIS A CA 1
ATOM 736 C C . HIS A 1 101 ? 4.361 -11.830 -16.269 1.00 97.31 101 HIS A C 1
ATOM 738 O O . HIS A 1 101 ? 3.330 -11.162 -16.151 1.00 97.31 101 HIS A O 1
ATOM 744 N N . MET A 1 102 ? 5.537 -11.291 -16.603 1.00 97.19 102 MET A N 1
ATOM 745 C CA . MET A 1 102 ? 5.743 -9.870 -16.886 1.00 97.19 102 MET A CA 1
ATOM 746 C C . MET A 1 102 ? 5.887 -9.629 -18.387 1.00 97.19 102 MET A C 1
ATOM 748 O O . MET A 1 102 ? 6.663 -10.294 -19.070 1.00 97.19 102 MET A O 1
ATOM 752 N N . ARG A 1 103 ? 5.136 -8.657 -18.901 1.00 97.50 103 ARG A N 1
ATOM 753 C CA . ARG A 1 103 ? 5.252 -8.145 -20.267 1.00 97.50 103 ARG A CA 1
ATOM 754 C C . ARG A 1 103 ? 5.812 -6.736 -20.222 1.00 97.50 103 ARG A C 1
ATOM 756 O O . ARG A 1 103 ? 5.384 -5.937 -19.389 1.00 97.50 103 ARG A O 1
ATOM 763 N N . TYR A 1 104 ? 6.696 -6.433 -21.161 1.00 95.88 104 TYR A N 1
ATOM 764 C CA . TYR A 1 104 ? 7.350 -5.136 -21.286 1.00 95.88 104 TYR A CA 1
ATOM 765 C C . TYR A 1 104 ? 6.778 -4.342 -22.463 1.00 95.88 104 TYR A C 1
ATOM 767 O O . TYR A 1 104 ? 6.292 -4.924 -23.439 1.00 95.88 104 TYR A O 1
ATOM 775 N N . GLY A 1 105 ? 6.795 -3.017 -22.338 1.00 92.50 105 GLY A N 1
ATOM 776 C CA . GLY A 1 105 ? 6.426 -2.077 -23.387 1.00 92.50 105 GLY A CA 1
ATOM 777 C C . GLY A 1 105 ? 7.555 -1.854 -24.404 1.00 92.50 105 GLY A C 1
ATOM 778 O O . GLY A 1 105 ? 8.656 -2.385 -24.243 1.00 92.50 105 GLY A O 1
ATOM 779 N N . PRO A 1 106 ? 7.308 -1.057 -25.461 1.00 91.69 106 PRO A N 1
ATOM 780 C CA . PRO A 1 106 ? 8.325 -0.698 -26.458 1.00 91.69 106 PRO A CA 1
ATOM 781 C C . PRO A 1 106 ? 9.523 0.074 -25.883 1.00 91.69 106 PRO A C 1
ATOM 783 O O . PRO A 1 106 ? 10.594 0.087 -26.479 1.00 91.69 106 PRO A O 1
ATOM 786 N N . ASP A 1 107 ? 9.331 0.719 -24.735 1.00 89.75 107 ASP A N 1
ATOM 787 C CA . ASP A 1 107 ? 10.342 1.426 -23.945 1.00 89.75 107 ASP A CA 1
ATOM 788 C C . ASP A 1 107 ? 11.188 0.489 -23.063 1.00 89.75 107 ASP A C 1
ATOM 790 O O . ASP A 1 107 ? 12.110 0.942 -22.387 1.00 89.75 107 ASP A O 1
ATOM 794 N N . GLY A 1 108 ? 10.891 -0.815 -23.068 1.00 91.75 108 GLY A N 1
ATOM 795 C CA . GLY A 1 108 ? 11.553 -1.813 -22.233 1.00 91.75 108 GLY A CA 1
ATOM 796 C C . GLY A 1 108 ? 11.105 -1.797 -20.770 1.00 91.75 108 GLY A C 1
ATOM 797 O O . GLY A 1 108 ? 11.673 -2.531 -19.965 1.00 91.75 108 GLY A O 1
ATOM 798 N N . LEU A 1 109 ? 10.092 -1.002 -20.411 1.00 93.06 109 LEU A N 1
ATOM 799 C CA . LEU A 1 109 ? 9.577 -0.911 -19.044 1.00 93.06 109 LEU A CA 1
ATOM 800 C C . LEU A 1 109 ? 8.403 -1.878 -18.828 1.00 93.06 109 LEU A C 1
ATOM 802 O O . LEU A 1 109 ? 7.735 -2.256 -19.797 1.00 93.06 109 LEU A O 1
ATOM 806 N N . PRO A 1 110 ? 8.125 -2.324 -17.587 1.00 95.81 110 PRO A N 1
ATOM 807 C CA . PRO A 1 110 ? 6.994 -3.210 -17.332 1.00 95.81 110 PRO A CA 1
ATOM 808 C C . PRO A 1 110 ? 5.686 -2.570 -17.811 1.00 95.81 110 PRO A C 1
ATOM 810 O O . PRO A 1 110 ? 5.391 -1.430 -17.481 1.00 95.81 110 PRO A O 1
ATOM 813 N N . ALA A 1 111 ? 4.890 -3.301 -18.587 1.00 96.56 111 ALA A N 1
ATOM 814 C CA . ALA A 1 111 ? 3.601 -2.845 -19.118 1.00 96.56 111 ALA A CA 1
ATOM 815 C C . ALA A 1 111 ? 2.430 -3.629 -18.513 1.00 96.56 111 ALA A C 1
ATOM 817 O O . ALA A 1 111 ? 1.346 -3.090 -18.281 1.00 96.56 111 ALA A O 1
ATOM 818 N N . GLN A 1 112 ? 2.643 -4.913 -18.218 1.00 97.88 112 GLN A N 1
ATOM 819 C CA . GLN A 1 112 ? 1.657 -5.751 -17.548 1.00 97.88 112 GLN A CA 1
ATOM 820 C C . GLN A 1 112 ? 2.340 -6.817 -16.695 1.00 97.88 112 GLN A C 1
ATOM 822 O O . GLN A 1 112 ? 3.297 -7.446 -17.140 1.00 97.88 112 GLN A O 1
ATOM 827 N N . LEU A 1 113 ? 1.799 -7.064 -15.507 1.00 97.81 113 LEU A N 1
ATOM 828 C CA . LEU A 1 113 ? 2.168 -8.180 -14.643 1.00 97.81 113 LEU A CA 1
ATOM 829 C C . LEU A 1 113 ? 0.932 -9.036 -14.371 1.00 97.81 113 LEU A C 1
ATOM 831 O O . LEU A 1 113 ? -0.129 -8.511 -14.042 1.00 97.81 113 LEU A O 1
ATOM 835 N N . GLN A 1 114 ? 1.079 -10.349 -14.513 1.00 97.88 114 GLN A N 1
ATOM 836 C CA . GLN A 1 114 ? 0.099 -11.331 -14.060 1.00 97.88 114 GLN A CA 1
ATOM 837 C C . GLN A 1 114 ? 0.729 -12.173 -12.953 1.00 97.88 114 GLN A C 1
ATOM 839 O O . GLN A 1 114 ? 1.767 -12.798 -13.183 1.00 97.88 114 GLN A O 1
ATOM 844 N N . GLN A 1 115 ? 0.139 -12.161 -11.760 1.00 97.00 115 GLN A N 1
ATOM 845 C CA . GLN A 1 115 ? 0.641 -12.888 -10.592 1.00 97.00 115 GLN A CA 1
ATOM 846 C C . GLN A 1 115 ? -0.490 -13.083 -9.577 1.00 97.00 115 GLN A C 1
ATOM 848 O O . GLN A 1 115 ? -1.306 -12.185 -9.389 1.00 97.00 115 GLN A O 1
ATOM 853 N N . ASP A 1 116 ? -0.563 -14.260 -8.951 1.00 93.94 116 ASP A N 1
ATOM 854 C CA . ASP A 1 116 ? -1.528 -14.582 -7.884 1.00 93.94 116 ASP A CA 1
ATOM 855 C C . ASP A 1 116 ? -3.000 -14.273 -8.230 1.00 93.94 116 ASP A C 1
ATOM 857 O O . ASP A 1 116 ? -3.797 -13.863 -7.389 1.00 93.94 116 ASP A O 1
ATOM 861 N N . GLY A 1 117 ? -3.370 -14.465 -9.503 1.00 92.75 117 GLY A N 1
ATOM 862 C CA . GLY A 1 117 ? -4.720 -14.207 -10.021 1.00 92.75 117 GLY A CA 1
ATOM 863 C C . GLY A 1 117 ? -5.020 -12.739 -10.346 1.00 92.75 117 GLY A C 1
ATOM 864 O O . GLY A 1 117 ? -6.107 -12.438 -10.838 1.00 92.75 117 GLY A O 1
ATOM 865 N N . TRP A 1 118 ? -4.069 -11.830 -10.127 1.00 94.69 118 TRP A N 1
ATOM 866 C CA . TRP A 1 118 ? -4.195 -10.410 -10.443 1.00 94.69 118 TRP A CA 1
ATOM 867 C C . TRP A 1 118 ? -3.579 -10.064 -11.795 1.00 94.69 118 TRP A C 1
ATOM 869 O O . TRP A 1 118 ? -2.575 -10.642 -12.212 1.00 94.69 118 T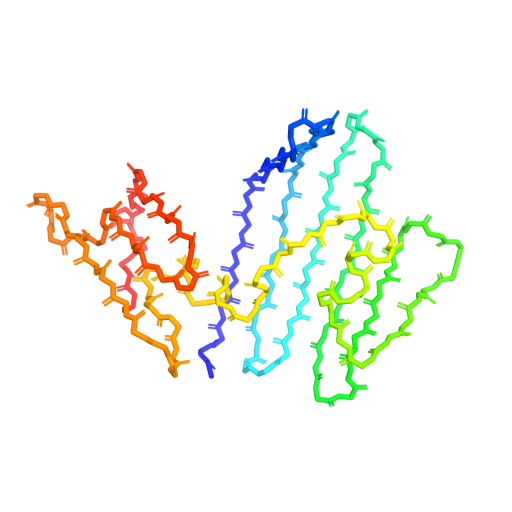RP A O 1
ATOM 879 N N . ILE A 1 119 ? -4.167 -9.063 -12.454 1.00 96.38 119 ILE A N 1
ATOM 880 C CA . ILE A 1 119 ? -3.608 -8.406 -13.637 1.00 96.38 119 ILE A CA 1
ATOM 881 C C . ILE A 1 119 ? -3.307 -6.957 -13.260 1.00 96.38 119 ILE A C 1
ATOM 883 O O . ILE A 1 119 ? -4.219 -6.162 -13.039 1.00 96.38 119 ILE A O 1
ATOM 887 N N . VAL A 1 120 ? -2.027 -6.603 -13.230 1.00 95.88 120 VAL A N 1
ATOM 888 C CA . VAL A 1 120 ? -1.550 -5.238 -12.988 1.00 95.88 120 VAL A CA 1
ATOM 889 C C . VAL A 1 120 ? -1.165 -4.616 -14.322 1.00 95.88 120 VAL A C 1
ATOM 891 O O . VAL A 1 120 ? -0.414 -5.211 -15.094 1.00 95.88 120 VAL A O 1
ATOM 894 N N . GLN A 1 121 ? -1.686 -3.425 -14.606 1.00 96.50 121 GLN A N 1
ATOM 895 C CA . GLN A 1 121 ? -1.385 -2.677 -15.826 1.00 96.50 121 GLN A CA 1
ATOM 896 C C . GLN A 1 121 ? -0.607 -1.408 -15.484 1.00 96.50 121 GLN A C 1
ATOM 898 O O . GLN A 1 121 ? -1.118 -0.527 -14.790 1.00 96.50 121 GLN A O 1
ATOM 903 N N . TYR A 1 122 ? 0.601 -1.298 -16.026 1.00 95.06 122 TYR A N 1
ATOM 904 C CA . TYR A 1 122 ? 1.453 -0.121 -15.895 1.00 95.06 122 TYR A CA 1
ATOM 905 C C . TYR A 1 122 ? 1.227 0.764 -17.116 1.00 95.06 122 TYR A C 1
ATOM 907 O O . TYR A 1 122 ? 1.697 0.477 -18.214 1.00 95.06 122 TYR A O 1
ATOM 915 N N . ARG A 1 123 ? 0.414 1.809 -16.947 1.00 92.44 123 ARG A N 1
ATOM 916 C CA . ARG A 1 123 ? -0.042 2.647 -18.071 1.00 92.44 123 ARG A CA 1
ATOM 917 C C . ARG A 1 123 ? 0.963 3.716 -18.485 1.00 92.44 123 ARG A C 1
ATOM 919 O O . ARG A 1 123 ? 0.927 4.174 -19.620 1.00 92.44 123 ARG A O 1
ATOM 926 N N . SER A 1 124 ? 1.808 4.134 -17.556 1.00 90.06 124 SER A N 1
ATOM 927 C CA . SER A 1 124 ? 2.807 5.174 -17.759 1.00 90.06 124 SER A CA 1
ATOM 928 C C . SER A 1 124 ? 3.885 5.041 -16.698 1.00 90.06 124 SER A C 1
ATOM 930 O O . SER A 1 124 ? 3.569 4.738 -15.546 1.00 90.06 124 SER A O 1
ATOM 932 N N . TRP A 1 125 ? 5.118 5.342 -17.081 1.00 88.94 125 TRP A N 1
ATOM 933 C CA . TRP A 1 125 ? 6.249 5.470 -16.174 1.00 88.94 125 TRP A CA 1
ATOM 934 C C . TRP A 1 125 ? 6.651 6.930 -16.064 1.00 88.94 125 TRP A C 1
ATOM 936 O O . TRP A 1 125 ? 6.580 7.677 -17.043 1.00 88.94 125 TRP A O 1
ATOM 946 N N . ASP A 1 126 ? 7.065 7.338 -14.872 1.00 83.38 126 ASP A N 1
ATOM 947 C CA . ASP A 1 126 ? 7.702 8.633 -14.703 1.00 83.38 126 ASP A CA 1
ATOM 948 C C . ASP A 1 126 ? 9.111 8.563 -15.308 1.00 83.38 126 ASP A C 1
ATOM 950 O O . ASP A 1 126 ? 9.980 7.846 -14.823 1.00 83.38 126 ASP A O 1
ATOM 954 N N . ALA A 1 127 ? 9.340 9.304 -16.392 1.00 71.00 127 ALA A N 1
ATOM 955 C CA . ALA A 1 127 ? 10.629 9.330 -17.078 1.00 71.00 127 ALA A CA 1
ATOM 956 C C . ALA A 1 127 ? 11.769 9.893 -16.204 1.00 71.00 127 ALA A C 1
ATOM 958 O O . ALA A 1 127 ? 12.942 9.675 -16.516 1.00 71.00 127 ALA A O 1
ATOM 959 N N . GLN A 1 128 ? 11.440 10.624 -15.132 1.00 70.25 128 GLN A N 1
ATOM 960 C CA . GLN A 1 128 ? 12.402 11.186 -14.183 1.00 70.25 128 GLN A CA 1
ATOM 961 C C . GLN A 1 128 ? 12.713 10.216 -13.036 1.00 70.25 128 GLN A C 1
ATOM 963 O O . GLN A 1 128 ? 13.844 10.194 -12.546 1.00 70.25 128 GLN A O 1
ATOM 968 N N . ALA A 1 129 ? 11.751 9.374 -12.651 1.00 63.44 129 ALA A N 1
ATOM 969 C CA . ALA A 1 129 ? 11.941 8.305 -11.681 1.00 63.44 129 ALA A CA 1
ATOM 970 C C . ALA A 1 129 ? 12.227 6.994 -12.421 1.00 63.44 129 ALA A C 1
ATOM 972 O O . ALA A 1 129 ? 11.321 6.242 -12.778 1.00 63.44 129 ALA A O 1
ATOM 973 N N . ARG A 1 130 ? 13.510 6.707 -12.676 1.00 54.62 130 ARG A N 1
ATOM 974 C CA . ARG A 1 130 ? 13.891 5.400 -13.230 1.00 54.62 130 ARG A CA 1
ATOM 975 C C . ARG A 1 130 ? 13.386 4.296 -12.287 1.00 54.62 130 ARG A C 1
ATOM 977 O O . ARG A 1 130 ? 13.726 4.359 -11.104 1.00 54.62 130 ARG A O 1
ATOM 984 N N . PRO A 1 131 ? 12.609 3.311 -12.774 1.00 56.00 131 PRO A N 1
ATOM 985 C CA . PRO A 1 131 ? 12.260 2.157 -11.957 1.00 56.00 131 PRO A CA 1
ATOM 986 C C . PRO A 1 131 ? 13.535 1.452 -11.482 1.00 56.00 131 PRO A C 1
ATOM 988 O O . PRO A 1 131 ? 14.540 1.440 -12.200 1.00 56.00 131 PRO A O 1
ATOM 991 N N . LEU A 1 132 ? 13.486 0.948 -10.245 1.00 53.72 132 LEU A N 1
ATOM 992 C CA . LEU A 1 132 ? 14.591 0.238 -9.595 1.00 53.72 132 LEU A CA 1
ATOM 993 C C . LEU A 1 132 ? 14.888 -1.102 -10.275 1.00 53.72 132 LEU A C 1
ATOM 995 O O . LEU A 1 132 ? 13.924 -1.768 -10.717 1.00 53.72 132 LEU A O 1
#

Organism: NCBI:txid410659

InterPro domains:
  IPR004565 Outer membrane lipoprotein LolB [PF03550] (4-129)
  IPR004565 Outer membrane lipoprotein LolB [TIGR00548] (3-130)
  IPR004565 Outer membrane lipoprotein LolB [cd16326] (4-131)
  IPR029046 Lipoprotein localisation LolA/LolB/LppX [SSF89392] (3-129)